Protein AF-A0A151UAK2-F1 (afdb_monomer)

Mean predicted aligned error: 11.41 Å

Nearest PDB structures (foldseek):
  2rdc-assembly1_A  TM=2.373E-01  e=9.140E+00  Geobacter sulfurreducens PCA

Secondary structure (DSSP, 8-state):
-HHHHHHHHHHHHHHHHHHHIIIIISSTTTT--GGGT-TT--HHHHHHHHHHHHSHHHHHHHHHHHHHHHT-TT-----HHHHHHHHHHHHHHHHHHHHHH--S---PPPPPPPPHHHHHHHTTB-TTS-BS-HHHHHHHH--

Radius of gyration: 23.93 Å; Cα contacts (8 Å, |Δi|>4): 75; chains: 1; bounding box: 56×37×69 Å

Organism: Cajanus cajan (NCBI:txid3821)

Foldseek 3Di:
DVVVVVVVVVVVVVVVLVCCCDPDPVHDVDPDDPCVVPVPDDPVNVVVSSVVCVDPVNVVVVVVVVVVVVPCQQDFPADPVSLVVVQVVVQVVVVVVVVVVDPDDDPDDRDDGDDPVRSSLVSQADPVRDGVHVVSVCVVVVD

Structure (mmCIF, N/CA/C/O backbone):
data_AF-A0A151UAK2-F1
#
_entry.id   AF-A0A151UAK2-F1
#
loop_
_atom_site.group_PDB
_atom_site.id
_atom_site.type_symbol
_atom_site.label_atom_id
_atom_site.label_alt_id
_atom_site.label_comp_id
_atom_site.label_asym_id
_atom_site.label_entity_id
_atom_site.label_seq_id
_atom_site.pdbx_PDB_ins_code
_atom_site.Cartn_x
_atom_site.Cartn_y
_atom_site.Cartn_z
_atom_site.occupancy
_atom_site.B_iso_or_equiv
_atom_site.auth_seq_id
_atom_site.auth_comp_id
_atom_site.auth_asym_id
_atom_site.auth_atom_id
_atom_site.pdbx_PDB_model_num
ATOM 1 N N . MET A 1 1 ? -11.642 -24.780 -7.400 1.00 61.38 1 MET A N 1
ATOM 2 C CA . MET A 1 1 ? -12.380 -23.513 -7.625 1.00 61.38 1 MET A CA 1
ATOM 3 C C . MET A 1 1 ? -12.640 -22.741 -6.322 1.00 61.38 1 MET A C 1
ATOM 5 O O . MET A 1 1 ? -12.205 -21.601 -6.233 1.00 61.38 1 MET A O 1
ATOM 9 N N . ARG A 1 2 ? -13.203 -23.370 -5.273 1.00 67.50 2 ARG A N 1
ATOM 10 C CA . ARG A 1 2 ? -13.488 -22.746 -3.955 1.00 67.50 2 ARG A CA 1
ATOM 11 C C . ARG A 1 2 ? -12.308 -21.989 -3.310 1.00 67.50 2 ARG A C 1
ATOM 13 O O . ARG A 1 2 ? -12.485 -20.857 -2.879 1.00 67.50 2 ARG A O 1
ATOM 20 N N . ARG A 1 3 ? -11.086 -22.548 -3.339 1.00 78.94 3 ARG A N 1
ATOM 21 C CA . ARG A 1 3 ? -9.869 -21.882 -2.810 1.00 78.94 3 ARG A CA 1
ATOM 22 C C . ARG A 1 3 ? -9.574 -20.522 -3.459 1.00 78.94 3 ARG A C 1
ATOM 24 O O . ARG A 1 3 ? -9.189 -19.590 -2.764 1.00 78.94 3 ARG A O 1
ATOM 31 N N . LYS A 1 4 ? -9.781 -20.394 -4.775 1.00 87.00 4 LYS A N 1
ATOM 32 C CA . LYS A 1 4 ? -9.549 -19.128 -5.494 1.00 87.00 4 LYS A CA 1
ATOM 33 C C . LYS A 1 4 ? -10.593 -18.076 -5.111 1.00 87.00 4 LYS A C 1
ATOM 35 O O . LYS A 1 4 ? -10.233 -16.930 -4.890 1.00 87.00 4 LYS A O 1
ATOM 40 N N . ILE A 1 5 ? -11.857 -18.481 -4.969 1.00 89.50 5 ILE A N 1
ATOM 41 C CA . ILE A 1 5 ? -12.953 -17.586 -4.567 1.00 89.50 5 ILE A CA 1
ATOM 42 C C . ILE A 1 5 ? -12.707 -17.036 -3.158 1.00 89.50 5 ILE A C 1
ATOM 44 O O . ILE A 1 5 ? -12.761 -15.827 -2.964 1.00 89.50 5 ILE A O 1
ATOM 48 N N . LEU A 1 6 ? -12.347 -17.894 -2.198 1.00 92.38 6 LEU A N 1
ATOM 49 C CA . LEU A 1 6 ? -12.027 -17.456 -0.835 1.00 92.38 6 LEU A CA 1
ATOM 50 C C . LEU A 1 6 ? -10.821 -16.507 -0.791 1.00 92.38 6 LEU A C 1
ATOM 52 O O . LEU A 1 6 ? -10.851 -15.528 -0.050 1.00 92.38 6 LEU A O 1
ATOM 56 N N . SER A 1 7 ? -9.792 -16.747 -1.614 1.00 90.25 7 SER A N 1
ATOM 57 C CA . SER A 1 7 ? -8.651 -15.825 -1.738 1.00 90.25 7 SER A CA 1
ATOM 58 C C . SER A 1 7 ? -9.098 -14.446 -2.214 1.00 90.25 7 SER A C 1
ATOM 60 O O . SER A 1 7 ? -8.748 -13.444 -1.599 1.00 90.25 7 SER A O 1
ATOM 62 N N . ILE A 1 8 ? -9.930 -14.395 -3.259 1.00 93.00 8 ILE A N 1
ATOM 63 C CA . ILE A 1 8 ? -10.446 -13.139 -3.817 1.00 93.00 8 ILE A CA 1
ATOM 64 C C . ILE A 1 8 ? -11.292 -12.394 -2.780 1.00 93.00 8 ILE A C 1
ATOM 66 O O . ILE A 1 8 ? -11.144 -11.185 -2.618 1.00 93.00 8 ILE A O 1
ATOM 70 N N . VAL A 1 9 ? -12.158 -13.102 -2.050 1.00 92.56 9 VAL A N 1
ATOM 71 C CA . VAL A 1 9 ? -12.966 -12.503 -0.977 1.00 92.56 9 VAL A CA 1
ATOM 72 C C . VAL A 1 9 ? -12.065 -11.944 0.124 1.00 92.56 9 VAL A C 1
ATOM 74 O O . VAL A 1 9 ? -12.241 -10.800 0.536 1.00 92.56 9 VAL A O 1
ATOM 77 N N . ALA A 1 10 ? -11.050 -12.698 0.552 1.00 92.31 10 ALA A N 1
ATOM 78 C CA . ALA A 1 10 ? -10.101 -12.243 1.563 1.00 92.31 10 ALA A CA 1
ATOM 79 C C . ALA A 1 10 ? -9.293 -11.018 1.100 1.00 92.31 10 ALA A C 1
ATOM 81 O O . ALA A 1 10 ? -9.071 -10.093 1.879 1.00 92.31 10 ALA A O 1
ATOM 82 N N . GLU A 1 11 ? -8.858 -10.981 -0.159 1.00 93.06 11 GLU A N 1
ATOM 83 C CA . GLU A 1 11 ? -8.177 -9.826 -0.755 1.00 93.06 11 GLU A CA 1
ATOM 84 C C . GLU A 1 11 ? -9.078 -8.593 -0.802 1.00 93.06 11 GLU A C 1
ATOM 86 O O . GLU A 1 11 ? -8.666 -7.525 -0.345 1.00 93.06 11 GLU A O 1
ATOM 91 N N . ARG A 1 12 ? -10.324 -8.742 -1.267 1.00 93.56 12 ARG A N 1
ATOM 92 C CA . ARG A 1 12 ? -11.312 -7.654 -1.284 1.00 93.56 12 ARG A CA 1
ATOM 93 C C . ARG A 1 12 ? -11.590 -7.129 0.120 1.00 93.56 12 ARG A C 1
ATOM 95 O O . ARG A 1 12 ? -11.597 -5.919 0.320 1.00 93.56 12 ARG A O 1
ATOM 102 N N . TRP A 1 13 ? -11.726 -8.018 1.102 1.00 91.50 13 TRP A N 1
ATOM 103 C CA . TRP A 1 13 ? -11.920 -7.631 2.498 1.00 91.50 13 TRP A CA 1
ATOM 104 C C . TRP A 1 13 ? -10.722 -6.866 3.072 1.00 91.50 13 TRP A C 1
ATOM 106 O O . TRP A 1 13 ? -10.889 -5.868 3.775 1.00 91.50 13 TRP A O 1
ATOM 116 N N . ARG A 1 14 ? -9.489 -7.288 2.757 1.00 91.94 14 ARG A N 1
ATOM 117 C CA . ARG A 1 14 ? -8.281 -6.539 3.142 1.00 91.94 14 ARG A CA 1
ATOM 118 C C . ARG A 1 14 ? -8.257 -5.158 2.493 1.00 91.94 14 ARG A C 1
ATOM 120 O O . ARG A 1 14 ? -8.058 -4.180 3.205 1.00 91.94 14 ARG A O 1
ATOM 127 N N . ALA A 1 15 ? -8.500 -5.072 1.185 1.00 91.94 15 ALA A N 1
ATOM 128 C CA . ALA A 1 15 ? -8.518 -3.808 0.450 1.00 91.94 15 ALA A CA 1
ATOM 129 C C . ALA A 1 15 ? -9.585 -2.841 0.988 1.00 91.94 15 ALA A C 1
ATOM 131 O O . ALA A 1 15 ? -9.318 -1.649 1.155 1.00 91.94 15 ALA A O 1
ATOM 132 N N . TYR A 1 16 ? -10.762 -3.367 1.329 1.00 90.62 16 TYR A N 1
ATOM 133 C CA . TYR A 1 16 ? -11.840 -2.607 1.948 1.00 90.62 16 TYR A CA 1
ATOM 134 C C . TYR A 1 16 ? -11.401 -1.991 3.283 1.00 90.62 16 TYR A C 1
ATOM 136 O O . TYR A 1 16 ? -11.399 -0.770 3.435 1.00 90.62 16 TYR A O 1
ATOM 144 N N . LYS A 1 17 ? -10.896 -2.812 4.215 1.00 90.38 17 LYS A N 1
ATOM 145 C CA . LYS A 1 17 ? -10.381 -2.332 5.509 1.00 90.38 17 LYS A CA 1
ATOM 146 C C . LYS A 1 17 ? -9.228 -1.340 5.362 1.00 90.38 17 LYS A C 1
ATOM 148 O O . LYS A 1 17 ? -9.156 -0.378 6.127 1.00 90.38 17 LYS A O 1
ATOM 153 N N . THR A 1 18 ? -8.328 -1.554 4.401 1.00 91.62 18 THR A N 1
ATOM 154 C CA . THR A 1 18 ? -7.248 -0.605 4.093 1.00 91.62 18 THR A CA 1
ATOM 155 C C . THR A 1 18 ? -7.817 0.741 3.663 1.00 91.62 18 THR A C 1
ATOM 157 O O . THR A 1 18 ? -7.377 1.764 4.174 1.00 91.62 18 THR A O 1
ATOM 160 N N . THR A 1 19 ? -8.830 0.744 2.794 1.00 90.81 19 THR A N 1
ATOM 161 C CA . THR A 1 19 ? -9.488 1.970 2.321 1.00 90.81 19 THR A CA 1
ATOM 162 C C . THR A 1 19 ? -10.136 2.738 3.470 1.00 90.81 19 THR A C 1
ATOM 164 O O . THR A 1 19 ? -9.941 3.949 3.574 1.00 90.81 19 THR A O 1
ATOM 167 N N . LEU A 1 20 ? -10.849 2.037 4.360 1.00 90.75 20 LEU A N 1
ATOM 168 C CA . LEU A 1 20 ? -11.446 2.635 5.555 1.00 90.75 20 LEU A CA 1
ATOM 169 C C . LEU A 1 20 ? -10.383 3.284 6.446 1.00 90.75 20 LEU A C 1
ATOM 171 O O . LEU A 1 20 ? -10.476 4.460 6.786 1.00 90.75 20 LEU A O 1
ATOM 175 N N . THR A 1 21 ? -9.316 2.539 6.736 1.00 91.44 21 THR A N 1
ATOM 176 C CA . THR A 1 21 ? -8.201 3.014 7.565 1.00 91.44 21 THR A CA 1
ATOM 177 C C . THR A 1 21 ? -7.531 4.244 6.940 1.00 91.44 21 THR A C 1
ATOM 179 O O . THR A 1 21 ? -7.324 5.256 7.604 1.00 91.44 21 THR A O 1
ATOM 182 N N . SER A 1 22 ? -7.231 4.201 5.638 1.00 90.81 22 SER A N 1
ATOM 183 C CA . SER A 1 22 ? -6.529 5.293 4.960 1.00 90.81 22 SER A CA 1
ATOM 184 C C . SER A 1 22 ? -7.377 6.544 4.762 1.00 90.81 22 SER A C 1
ATOM 186 O O . SER A 1 22 ? -6.815 7.627 4.698 1.00 90.81 22 SER A O 1
ATOM 188 N N . LYS A 1 23 ? -8.702 6.413 4.597 1.00 91.19 23 LYS A N 1
ATOM 189 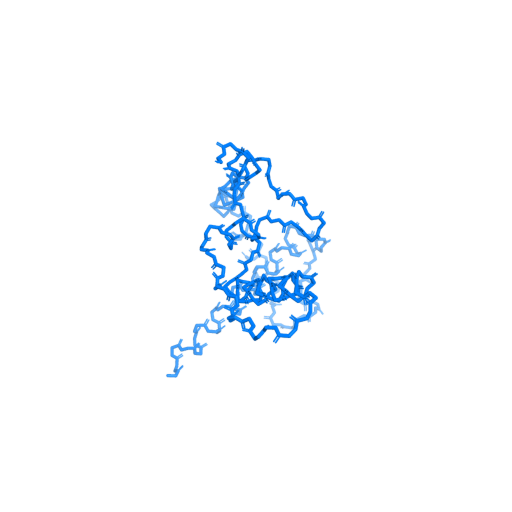C CA . LYS A 1 23 ? -9.586 7.549 4.284 1.00 91.19 23 LYS A CA 1
ATOM 190 C C . LYS A 1 23 ? -10.241 8.157 5.522 1.00 91.19 23 LYS A C 1
ATOM 192 O O . LYS A 1 23 ? -10.269 9.381 5.613 1.00 91.19 23 LYS A O 1
ATOM 197 N N . TYR A 1 24 ? -10.735 7.320 6.435 1.00 90.94 24 TYR A N 1
ATOM 198 C CA . TYR A 1 24 ? -11.593 7.730 7.554 1.00 90.94 24 TYR A CA 1
ATOM 199 C C . TYR A 1 24 ? -10.883 7.705 8.913 1.00 90.94 24 TYR A C 1
ATOM 201 O O . TYR A 1 24 ? -11.304 8.398 9.831 1.00 90.94 24 TYR A O 1
ATOM 209 N N . VAL A 1 25 ? -9.788 6.947 9.063 1.00 90.69 25 VAL A N 1
ATOM 210 C CA . VAL A 1 25 ? -9.008 6.942 10.318 1.00 90.69 25 VAL A CA 1
ATOM 211 C C . VAL A 1 25 ? -7.844 7.930 10.236 1.00 90.69 25 VAL A C 1
ATOM 213 O O . VAL A 1 25 ? -7.724 8.825 11.067 1.00 90.69 25 VAL A O 1
ATOM 216 N N . PHE A 1 26 ? -7.012 7.811 9.198 1.00 89.44 26 PHE A N 1
ATOM 217 C CA . PHE A 1 26 ? -5.812 8.646 9.021 1.00 89.44 26 PHE A CA 1
ATOM 218 C C . PHE A 1 26 ? -5.900 9.623 7.839 1.00 89.44 26 PHE A C 1
ATOM 220 O O . PHE A 1 26 ? -4.921 10.295 7.521 1.00 89.44 26 PHE A O 1
ATOM 227 N N . GLY A 1 27 ? -7.040 9.660 7.148 1.00 89.19 27 GLY A N 1
ATOM 228 C CA . GLY A 1 27 ? -7.202 10.384 5.890 1.00 89.19 27 GLY A CA 1
ATOM 229 C C . GLY A 1 27 ? -7.968 11.692 6.001 1.00 89.19 27 GLY A C 1
ATOM 230 O O . GLY A 1 27 ? -8.106 12.282 7.065 1.00 89.19 27 GLY A O 1
ATOM 231 N N . LYS A 1 28 ? -8.487 12.135 4.851 1.00 89.06 28 LYS A N 1
ATOM 232 C CA . LYS A 1 28 ? -9.217 13.402 4.714 1.00 89.06 28 LYS A CA 1
ATOM 233 C C . LYS A 1 28 ? -10.589 13.397 5.394 1.00 89.06 28 LYS A C 1
ATOM 235 O O . LYS A 1 28 ? -11.013 14.443 5.854 1.00 89.06 28 LYS A O 1
ATOM 240 N N . LYS A 1 29 ? -11.252 12.237 5.463 1.00 87.19 29 LYS A N 1
ATOM 241 C CA . LYS A 1 29 ? -12.573 12.053 6.091 1.00 87.19 29 LYS A CA 1
ATOM 242 C C . LYS A 1 29 ? -12.438 11.638 7.563 1.00 87.19 29 LYS A C 1
ATOM 244 O O . LYS A 1 29 ? -13.157 10.768 8.049 1.00 87.19 29 LYS A O 1
ATOM 249 N N . ARG A 1 30 ? -11.408 12.140 8.252 1.00 86.94 30 ARG A N 1
ATOM 250 C CA . ARG A 1 30 ? -11.069 11.682 9.603 1.00 86.94 30 ARG A CA 1
ATOM 251 C C . ARG A 1 30 ? -12.198 12.005 10.579 1.00 86.94 30 ARG A C 1
ATOM 253 O O . ARG A 1 30 ? -12.577 13.161 10.704 1.00 86.94 30 ARG A O 1
ATOM 260 N N . GLY A 1 31 ? -12.667 10.989 11.300 1.00 82.25 31 GLY A N 1
ATOM 261 C CA . GLY A 1 31 ? -13.753 11.128 12.278 1.00 82.25 31 GLY A CA 1
ATOM 262 C C . GLY A 1 31 ? -15.159 11.046 11.677 1.00 82.25 31 GLY A C 1
ATOM 263 O O . GLY A 1 31 ? -16.129 11.049 12.425 1.00 82.25 31 GLY A O 1
ATOM 264 N N . GLU A 1 32 ? -15.286 10.921 10.354 1.00 87.00 32 GLU A N 1
ATOM 265 C CA . GLU A 1 32 ? -16.571 10.647 9.710 1.00 87.00 32 GLU A CA 1
ATOM 266 C C . GLU A 1 32 ? -16.916 9.155 9.787 1.00 87.00 32 GLU A C 1
ATOM 268 O O . GLU A 1 32 ? -16.051 8.284 9.641 1.00 87.00 32 GLU A O 1
ATOM 273 N N . PHE A 1 33 ? -18.205 8.858 9.951 1.00 83.88 33 PHE A N 1
ATOM 274 C CA . PHE A 1 33 ? -18.722 7.499 9.880 1.00 83.88 33 PHE A CA 1
ATOM 275 C C . PHE A 1 33 ? -18.956 7.083 8.414 1.00 83.88 33 PHE A C 1
ATOM 277 O O . PHE A 1 33 ? -19.733 7.730 7.704 1.00 83.88 33 PHE A O 1
ATOM 284 N N . PRO A 1 34 ? -18.327 5.997 7.926 1.00 82.50 34 PRO A N 1
ATOM 285 C CA . PRO A 1 34 ? -18.467 5.554 6.537 1.00 82.50 34 PRO A CA 1
ATOM 286 C C . PRO A 1 34 ? -19.845 4.949 6.215 1.00 82.50 34 PRO A C 1
ATOM 288 O O . PRO A 1 34 ? -20.157 4.757 5.035 1.00 82.50 34 PRO A O 1
ATOM 291 N N . GLY A 1 35 ? -20.657 4.630 7.232 1.00 71.69 35 GLY A N 1
ATOM 292 C CA . GLY A 1 35 ? -21.948 3.960 7.061 1.00 71.69 35 GLY A CA 1
ATOM 293 C C . GLY A 1 35 ? -23.027 4.818 6.394 1.00 71.69 35 GLY A C 1
ATOM 294 O O . GLY A 1 35 ? -23.940 4.268 5.787 1.00 71.69 35 GLY A O 1
ATOM 295 N N . ASN A 1 36 ? -22.868 6.147 6.362 1.00 65.06 36 ASN A N 1
ATOM 296 C CA . ASN A 1 36 ? -23.762 7.037 5.605 1.00 65.06 36 ASN A CA 1
ATOM 297 C C . ASN A 1 36 ? -23.735 6.747 4.088 1.00 65.06 36 ASN A C 1
ATOM 299 O O . ASN A 1 36 ? -24.707 7.009 3.387 1.00 65.06 36 ASN A O 1
ATOM 303 N N . GLU A 1 37 ? -22.629 6.190 3.580 1.00 64.25 37 GLU A N 1
ATOM 304 C CA . GLU A 1 37 ? -22.466 5.769 2.180 1.00 64.25 37 GLU A CA 1
ATOM 305 C C . GLU A 1 37 ? -22.637 4.243 2.005 1.00 64.25 37 GLU A C 1
ATOM 307 O O . GLU A 1 37 ? -22.739 3.762 0.878 1.00 64.25 37 GLU A O 1
ATOM 312 N N . ASN A 1 38 ? -22.644 3.460 3.094 1.00 61.41 38 ASN A N 1
ATOM 313 C CA . ASN A 1 38 ? -22.668 1.994 3.066 1.00 61.41 38 ASN A CA 1
ATOM 314 C C . ASN A 1 38 ? -23.510 1.431 4.225 1.00 61.41 38 ASN A C 1
ATOM 316 O O . ASN A 1 38 ? -23.022 1.347 5.348 1.00 61.41 38 ASN A O 1
ATOM 320 N N . LEU A 1 39 ? -24.717 0.926 3.941 1.00 62.28 39 LEU A N 1
ATOM 321 C CA . LEU A 1 39 ? -25.623 0.322 4.940 1.00 62.28 39 LEU A CA 1
ATOM 322 C C . LEU A 1 39 ? -25.075 -0.927 5.673 1.00 62.28 39 LEU A C 1
ATOM 324 O O . LEU A 1 39 ? -25.757 -1.486 6.519 1.00 62.28 39 LEU A O 1
ATOM 328 N N . THR A 1 40 ? -23.889 -1.427 5.321 1.00 70.25 40 THR A N 1
ATOM 329 C CA . THR A 1 40 ? -23.352 -2.705 5.826 1.00 70.25 40 THR A CA 1
ATOM 330 C C . THR A 1 40 ? -22.597 -2.589 7.158 1.00 70.25 40 THR A C 1
ATOM 332 O O . THR A 1 40 ? -22.256 -3.617 7.735 1.00 70.25 40 THR A O 1
ATOM 335 N N . ILE A 1 41 ? -22.273 -1.382 7.631 1.00 80.62 41 ILE A N 1
ATOM 336 C CA . ILE A 1 41 ? -21.513 -1.191 8.876 1.00 80.62 41 ILE A CA 1
ATOM 337 C C . ILE A 1 41 ? -22.398 -0.513 9.912 1.00 80.62 41 ILE A C 1
ATOM 339 O O . ILE A 1 41 ? -22.862 0.598 9.676 1.00 80.62 41 ILE A O 1
ATOM 343 N N . ASP A 1 42 ? -22.536 -1.149 11.072 1.00 87.00 42 ASP A N 1
ATOM 344 C CA . ASP A 1 42 ? -23.154 -0.556 12.256 1.00 87.00 42 ASP A CA 1
ATOM 345 C C . ASP A 1 42 ? -22.153 0.338 13.002 1.00 87.00 42 ASP A C 1
ATOM 347 O O . ASP A 1 42 ? -20.943 0.084 12.986 1.00 87.00 42 ASP A O 1
ATOM 351 N N . GLN A 1 43 ? -22.650 1.367 13.694 1.00 86.00 43 GLN A N 1
ATOM 352 C CA . GLN A 1 43 ? -21.813 2.318 14.437 1.00 86.00 43 GLN A CA 1
ATOM 353 C C . GLN A 1 43 ? -20.902 1.613 15.455 1.00 86.00 43 GLN A C 1
ATOM 355 O O . GLN A 1 43 ? -19.703 1.866 15.484 1.00 86.00 43 GLN A O 1
ATOM 360 N N . GLU A 1 44 ? -21.436 0.648 16.206 1.00 89.38 44 GLU A N 1
ATOM 361 C CA . GLU A 1 44 ? -20.671 -0.129 17.191 1.00 89.38 44 GLU A CA 1
ATOM 362 C C . GLU A 1 44 ? -19.510 -0.904 16.544 1.00 89.38 44 GLU A C 1
ATOM 364 O O . GLU A 1 44 ? -18.381 -0.905 17.038 1.00 89.38 44 GLU A O 1
ATOM 369 N N . THR A 1 45 ? -19.754 -1.508 15.375 1.00 90.44 45 THR A N 1
ATOM 370 C CA . THR A 1 45 ? -18.715 -2.225 14.619 1.00 90.44 45 THR A CA 1
ATOM 371 C C . THR A 1 45 ? -17.621 -1.271 14.137 1.00 90.44 45 THR A C 1
ATOM 373 O O . THR A 1 45 ? -16.446 -1.643 14.063 1.00 90.44 45 THR A O 1
ATOM 376 N N . TRP A 1 46 ? -17.988 -0.036 13.797 1.00 91.06 46 TRP A N 1
ATOM 377 C CA . TRP A 1 46 ? -17.035 0.988 13.391 1.00 91.06 46 TRP A CA 1
ATOM 378 C C . TRP A 1 46 ? -16.200 1.518 14.550 1.00 91.06 46 TRP A C 1
ATOM 380 O O . TRP A 1 46 ? -14.986 1.654 14.395 1.00 91.06 46 TRP A O 1
ATOM 390 N N . ASP A 1 47 ? -16.810 1.751 15.707 1.00 91.19 47 ASP A N 1
ATOM 391 C CA . ASP A 1 47 ? -16.101 2.231 16.890 1.00 91.19 47 ASP A CA 1
ATOM 392 C C . ASP A 1 47 ? -15.078 1.185 17.360 1.00 91.19 47 ASP A C 1
ATOM 394 O O . ASP A 1 47 ? -13.893 1.500 17.508 1.00 91.19 47 ASP A O 1
ATOM 398 N N . ALA A 1 48 ? -15.479 -0.091 17.420 1.00 92.75 48 ALA A N 1
ATOM 399 C CA . ALA A 1 48 ? -14.567 -1.206 17.686 1.00 92.75 48 ALA A CA 1
ATOM 400 C C . ALA A 1 48 ? -13.446 -1.307 16.631 1.00 92.75 48 ALA A C 1
ATOM 402 O O . ALA A 1 48 ? -12.288 -1.623 16.936 1.00 92.75 48 ALA A O 1
ATOM 403 N N . PHE A 1 49 ? -13.754 -1.015 15.363 1.00 92.44 49 PHE A N 1
ATOM 404 C CA . PHE A 1 49 ? -12.743 -0.970 14.312 1.00 92.44 49 PHE A CA 1
ATOM 405 C C . PHE A 1 49 ? -11.743 0.169 14.531 1.00 92.44 49 PHE A C 1
ATOM 407 O O . PHE A 1 49 ? -10.540 -0.082 14.415 1.00 92.44 49 PHE A O 1
ATOM 414 N N . ILE A 1 50 ? -12.193 1.386 14.853 1.00 92.38 50 ILE A N 1
ATOM 415 C CA . ILE A 1 50 ? -11.308 2.516 15.166 1.00 92.38 50 ILE A CA 1
ATOM 416 C C . ILE A 1 50 ? -10.404 2.151 16.338 1.00 92.38 50 ILE A C 1
ATOM 418 O O . ILE A 1 50 ? -9.186 2.281 16.216 1.00 92.38 50 ILE A O 1
ATOM 422 N N . GLU A 1 51 ? -10.965 1.631 17.427 1.00 93.62 51 GLU A N 1
ATOM 423 C CA . GLU A 1 51 ? -10.203 1.236 18.611 1.00 93.62 51 GLU A CA 1
ATOM 424 C C . GLU A 1 51 ? -9.117 0.208 18.260 1.00 93.62 51 GLU A C 1
ATOM 426 O O . GLU A 1 51 ? -7.944 0.384 18.599 1.00 93.62 51 GLU A O 1
ATOM 431 N N . SER A 1 52 ? -9.449 -0.791 17.432 1.00 93.56 52 SER A N 1
ATOM 432 C CA . SER A 1 52 ? -8.465 -1.766 16.94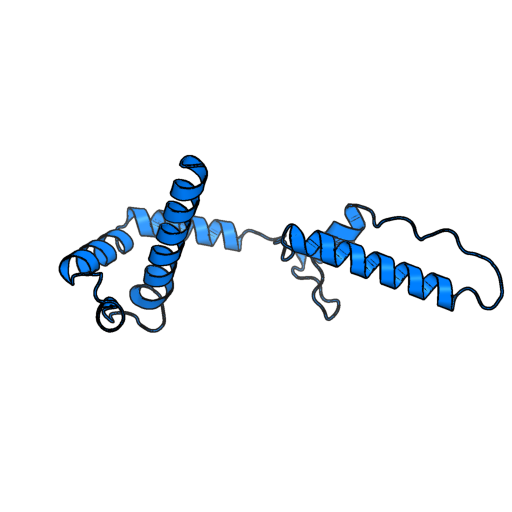3 1.00 93.56 52 SER A CA 1
ATOM 433 C C . SER A 1 52 ? -7.306 -1.124 16.160 1.00 93.56 52 SER A C 1
ATOM 435 O O . SER A 1 52 ? -6.170 -1.601 16.232 1.00 93.56 52 SER A O 1
ATOM 437 N N . ARG A 1 53 ? -7.561 -0.033 15.420 1.00 91.88 53 ARG A N 1
ATOM 438 C CA . ARG A 1 53 ? -6.545 0.715 14.653 1.00 91.88 53 ARG A CA 1
ATOM 439 C C . ARG A 1 53 ? -5.765 1.710 15.497 1.00 91.88 53 ARG A C 1
ATOM 441 O O . ARG A 1 53 ? -4.643 2.032 15.125 1.00 91.88 53 ARG A O 1
ATOM 448 N N . MET A 1 54 ? -6.334 2.165 16.605 1.00 92.25 54 MET A N 1
ATOM 449 C CA . MET A 1 54 ? -5.662 3.035 17.568 1.00 92.25 54 MET A CA 1
ATOM 450 C C . MET A 1 54 ? -4.878 2.245 18.622 1.00 92.25 54 MET A C 1
ATOM 452 O O . MET A 1 54 ? -4.067 2.833 19.334 1.00 92.25 54 MET A O 1
ATOM 456 N N . SER A 1 55 ? -5.064 0.922 18.687 1.00 95.19 55 SER A N 1
ATOM 457 C CA . SER A 1 55 ? -4.294 0.045 19.569 1.00 95.19 55 SER A CA 1
ATOM 458 C C . SER A 1 55 ? -2.782 0.224 19.389 1.00 95.19 55 SER A C 1
ATOM 460 O O . SER A 1 55 ? -2.258 0.341 18.273 1.00 95.19 55 SER A O 1
ATOM 462 N N . GLU A 1 56 ? -2.056 0.208 20.507 1.00 94.44 56 GLU A N 1
ATOM 463 C CA . GLU A 1 56 ? -0.610 0.440 20.515 1.00 94.44 56 GLU A CA 1
ATOM 464 C C . GLU A 1 56 ? 0.135 -0.595 19.655 1.00 94.44 56 GLU A C 1
ATOM 466 O O . GLU A 1 56 ? 1.070 -0.262 18.921 1.00 94.44 56 GLU A O 1
ATOM 471 N N . GLU A 1 57 ? -0.316 -1.852 19.675 1.00 94.88 57 GLU A N 1
ATOM 472 C CA . GLU A 1 57 ? 0.241 -2.912 18.837 1.00 94.88 57 GLU A CA 1
ATOM 473 C C . GLU A 1 57 ? 0.111 -2.615 17.342 1.00 94.88 57 GLU A C 1
ATOM 475 O O . GLU A 1 57 ? 1.047 -2.857 16.569 1.00 94.88 57 GLU A O 1
ATOM 480 N N . PHE A 1 58 ? -1.051 -2.113 16.915 1.00 92.12 58 PHE A N 1
ATOM 481 C CA . PHE A 1 58 ? -1.283 -1.785 15.517 1.00 92.12 58 PHE A CA 1
ATOM 482 C C . PHE A 1 58 ? -0.414 -0.605 15.087 1.00 92.12 58 PHE A C 1
ATOM 484 O O . PHE A 1 58 ? 0.258 -0.689 14.056 1.00 92.12 58 PHE A O 1
ATOM 491 N N . MET A 1 59 ? -0.355 0.446 15.905 1.00 93.50 59 MET A N 1
ATOM 492 C CA . MET A 1 59 ? 0.462 1.631 15.640 1.00 93.50 59 MET A CA 1
ATOM 493 C C . MET A 1 59 ? 1.954 1.285 15.555 1.00 93.50 59 MET A C 1
ATOM 495 O O . MET A 1 59 ? 2.639 1.730 14.632 1.00 93.50 59 MET A O 1
ATOM 499 N N . LYS A 1 60 ? 2.459 0.411 16.438 1.00 95.50 60 LYS A N 1
ATOM 500 C CA . LYS A 1 60 ? 3.837 -0.110 16.364 1.00 95.50 60 LYS A CA 1
ATOM 501 C C . LYS A 1 60 ? 4.098 -0.850 15.049 1.00 95.50 60 LYS A C 1
ATOM 503 O O . LYS A 1 60 ? 5.105 -0.592 14.385 1.00 95.50 60 LYS A O 1
ATOM 508 N N . LYS A 1 61 ? 3.191 -1.745 14.636 1.00 94.06 61 LYS A N 1
ATOM 509 C CA . LYS A 1 61 ? 3.301 -2.483 13.360 1.00 94.06 61 LYS A CA 1
ATOM 510 C C . LYS A 1 61 ? 3.277 -1.535 12.160 1.00 94.06 61 LYS A C 1
ATOM 512 O O . LYS A 1 61 ? 4.091 -1.687 11.249 1.00 94.06 61 LYS A O 1
ATOM 517 N N . GLN A 1 62 ? 2.378 -0.554 12.170 1.00 92.12 62 GLN A N 1
ATOM 518 C CA . GLN A 1 62 ? 2.254 0.448 11.116 1.00 92.12 62 GLN A CA 1
ATOM 519 C C . GLN A 1 62 ? 3.530 1.288 10.997 1.00 92.12 62 GLN A C 1
ATOM 521 O O . GLN A 1 62 ? 4.079 1.397 9.901 1.00 92.12 62 GLN A O 1
ATOM 526 N N . LYS A 1 63 ? 4.037 1.819 12.116 1.00 93.69 63 LYS A N 1
ATOM 527 C CA . LYS A 1 63 ? 5.255 2.636 12.144 1.00 93.69 63 LYS A CA 1
ATOM 528 C C . LYS A 1 63 ? 6.463 1.857 11.622 1.0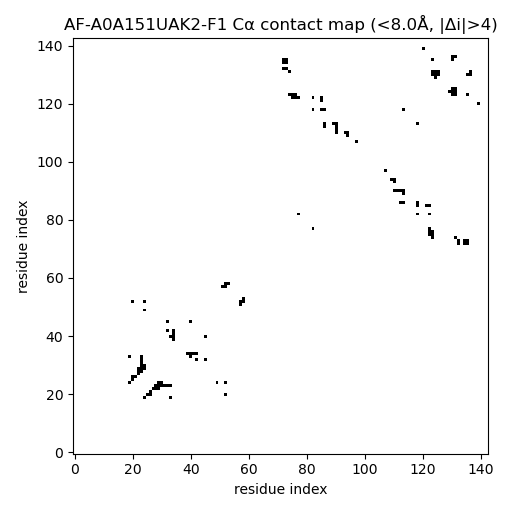0 93.69 63 LYS A C 1
ATOM 530 O O . LYS A 1 63 ? 7.158 2.333 10.731 1.00 93.69 63 LYS A O 1
ATOM 535 N N . LYS A 1 64 ? 6.653 0.613 12.072 1.00 95.06 64 LYS A N 1
ATOM 536 C CA . LYS A 1 64 ? 7.733 -0.261 11.583 1.00 95.06 64 LYS A CA 1
ATOM 537 C C . LYS A 1 64 ? 7.652 -0.509 10.073 1.00 95.06 64 LYS A C 1
ATOM 539 O O . LYS A 1 64 ? 8.677 -0.507 9.388 1.00 95.06 64 LYS A O 1
ATOM 544 N N . ALA A 1 65 ? 6.450 -0.730 9.540 1.00 89.88 65 ALA A N 1
ATOM 545 C CA . ALA A 1 65 ? 6.252 -0.898 8.102 1.00 89.88 65 ALA A CA 1
ATOM 546 C C . ALA A 1 65 ? 6.594 0.385 7.326 1.00 89.88 65 ALA A C 1
ATOM 548 O O . ALA A 1 65 ? 7.290 0.309 6.314 1.00 89.88 65 ALA A O 1
ATOM 549 N N . GLN A 1 66 ? 6.175 1.554 7.825 1.00 89.69 66 GLN A N 1
ATOM 550 C CA . GLN A 1 66 ? 6.510 2.852 7.230 1.00 89.69 66 GLN A CA 1
ATOM 551 C C . GLN A 1 66 ? 8.019 3.119 7.255 1.00 89.69 66 GLN A C 1
ATOM 553 O O . GLN A 1 66 ? 8.581 3.504 6.236 1.00 89.69 66 GLN A O 1
ATOM 558 N N . GLU A 1 67 ? 8.695 2.847 8.372 1.00 93.31 67 GLU A N 1
ATOM 559 C CA . GLU A 1 67 ? 10.152 2.985 8.491 1.00 93.31 67 GLU A CA 1
ATOM 560 C C . GLU A 1 67 ? 10.896 2.057 7.524 1.00 93.31 67 GLU A C 1
ATOM 562 O O . GLU A 1 67 ? 11.849 2.470 6.868 1.00 93.31 67 GLU A O 1
ATOM 567 N N . THR A 1 68 ? 10.443 0.807 7.393 1.00 89.25 68 THR A N 1
ATOM 568 C CA . THR A 1 68 ? 11.025 -0.156 6.445 1.00 89.25 68 THR A CA 1
ATOM 569 C C . THR A 1 68 ? 10.837 0.319 5.004 1.00 89.25 68 THR A C 1
ATOM 571 O O . THR A 1 68 ? 11.745 0.199 4.185 1.00 89.25 68 THR A O 1
ATOM 574 N N . GLN A 1 69 ? 9.670 0.886 4.693 1.00 85.06 69 GLN A N 1
ATOM 575 C CA . GLN A 1 69 ? 9.383 1.436 3.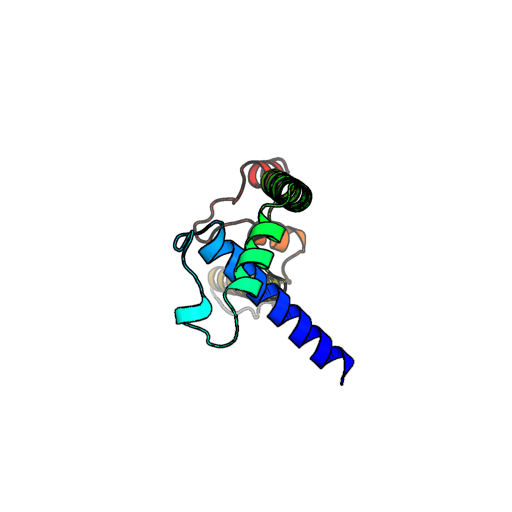373 1.00 85.06 69 GLN A CA 1
ATOM 576 C C . GLN A 1 69 ? 10.209 2.695 3.079 1.00 85.06 69 GLN A C 1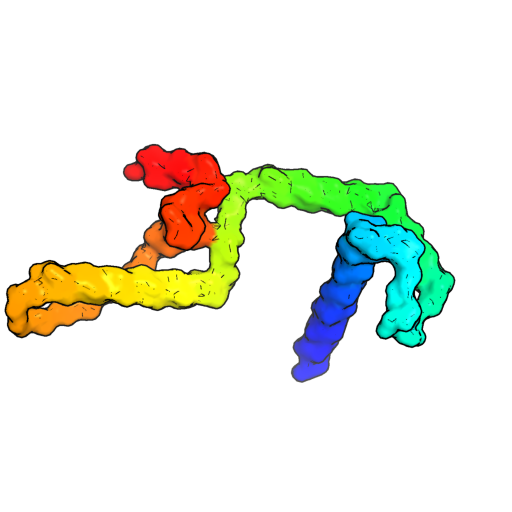
ATOM 578 O O . GLN A 1 69 ? 10.705 2.831 1.965 1.00 85.06 69 GLN A O 1
ATOM 583 N N . ALA A 1 70 ? 10.392 3.584 4.058 1.00 85.56 70 ALA A N 1
ATOM 584 C CA . ALA A 1 70 ? 11.197 4.797 3.914 1.00 85.56 70 ALA A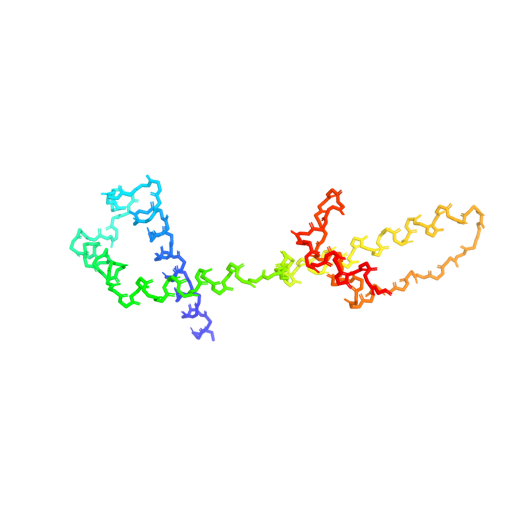 CA 1
ATOM 585 C C . ALA A 1 70 ? 12.684 4.486 3.680 1.00 85.56 70 ALA A C 1
ATOM 587 O O . ALA A 1 70 ? 13.335 5.163 2.894 1.00 85.56 70 ALA A O 1
ATOM 588 N N . LYS A 1 71 ? 13.202 3.418 4.303 1.00 86.38 71 LYS A N 1
ATOM 589 C CA . LYS A 1 71 ? 14.574 2.917 4.100 1.00 86.38 71 LYS A CA 1
ATOM 590 C C . LYS A 1 71 ? 14.778 2.192 2.763 1.00 86.38 71 LYS A C 1
ATOM 592 O O . LYS A 1 71 ? 15.880 1.738 2.475 1.00 86.38 71 LYS A O 1
ATOM 597 N N . ASN A 1 72 ? 13.737 2.028 1.945 1.00 81.62 72 ASN A N 1
ATOM 598 C CA . ASN A 1 72 ? 13.861 1.359 0.654 1.00 81.62 72 ASN A CA 1
ATOM 599 C C . ASN A 1 72 ? 14.450 2.301 -0.409 1.00 81.62 72 ASN A C 1
ATOM 601 O O . ASN A 1 72 ? 13.736 2.880 -1.229 1.00 81.62 72 ASN A O 1
ATOM 605 N N . GLU A 1 73 ? 15.776 2.400 -0.412 1.00 73.94 73 GLU A N 1
ATOM 606 C CA . GLU A 1 73 ? 16.567 3.252 -1.308 1.00 73.94 73 GLU A CA 1
ATOM 607 C C . GLU A 1 73 ? 16.463 2.869 -2.794 1.00 73.94 73 GLU A C 1
ATOM 609 O O . GLU A 1 73 ? 16.734 3.689 -3.669 1.00 73.94 73 GLU A O 1
ATOM 614 N N . THR A 1 74 ? 16.062 1.634 -3.121 1.00 69.50 74 THR A N 1
ATOM 615 C CA . THR A 1 74 ? 16.033 1.126 -4.508 1.00 69.50 74 THR A CA 1
ATOM 616 C C . THR A 1 74 ? 14.648 0.649 -4.942 1.00 69.50 74 THR A C 1
ATOM 618 O O . THR A 1 74 ? 14.517 -0.357 -5.656 1.00 69.50 74 THR A O 1
ATOM 621 N N . SER A 1 75 ? 13.611 1.396 -4.550 1.00 69.31 75 SER A N 1
ATOM 622 C CA . SER A 1 75 ? 12.221 1.096 -4.904 1.00 69.31 75 SER A CA 1
ATOM 623 C C . SER A 1 75 ? 12.029 0.882 -6.418 1.00 69.31 75 SER A C 1
ATOM 625 O O . SER A 1 75 ? 12.555 1.610 -7.262 1.00 69.31 75 SER A O 1
ATOM 627 N N . VAL A 1 76 ? 11.299 -0.180 -6.774 1.00 70.00 76 VAL A N 1
ATOM 628 C CA . VAL A 1 76 ? 10.966 -0.520 -8.165 1.00 70.00 76 VAL A CA 1
ATOM 629 C C . VAL A 1 76 ? 9.553 -0.033 -8.452 1.00 70.00 76 VAL A C 1
ATOM 631 O O . VAL A 1 76 ? 8.612 -0.440 -7.778 1.00 70.00 76 VAL A O 1
ATOM 634 N N . ILE A 1 77 ? 9.392 0.800 -9.481 1.00 65.69 77 ILE A N 1
ATOM 635 C CA . ILE A 1 77 ? 8.074 1.314 -9.897 1.00 65.69 77 ILE A CA 1
ATOM 636 C C . ILE A 1 77 ? 7.349 0.314 -10.806 1.00 65.69 77 ILE A C 1
ATOM 638 O O . ILE A 1 77 ? 6.120 0.286 -10.889 1.00 65.69 77 ILE A O 1
ATOM 642 N N . THR A 1 78 ? 8.100 -0.528 -11.512 1.00 72.19 78 THR A N 1
ATOM 643 C CA . THR A 1 78 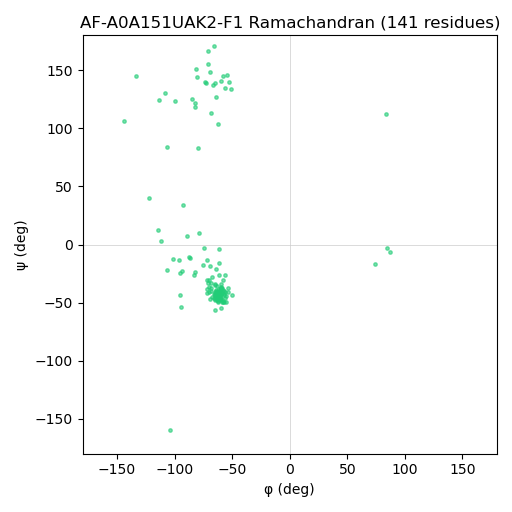? 7.530 -1.443 -12.497 1.00 72.19 78 THR A CA 1
ATOM 644 C C . THR A 1 78 ? 6.980 -2.706 -11.842 1.00 72.19 78 THR A C 1
ATOM 646 O O . THR A 1 78 ? 7.690 -3.514 -11.247 1.00 72.19 78 THR A O 1
ATOM 649 N N . SER A 1 79 ? 5.674 -2.907 -12.001 1.00 76.12 79 SER A N 1
ATOM 650 C CA . SER A 1 79 ? 5.041 -4.189 -11.702 1.00 76.12 79 SER A CA 1
ATOM 651 C C . SER A 1 79 ? 5.544 -5.280 -12.657 1.00 76.12 79 SER A C 1
ATOM 653 O O . SER A 1 79 ? 6.174 -5.005 -13.682 1.00 76.12 79 SER A O 1
ATOM 655 N N . ARG A 1 80 ? 5.196 -6.543 -12.385 1.00 76.38 80 ARG A N 1
ATOM 656 C CA . ARG A 1 80 ? 5.516 -7.674 -13.277 1.00 76.38 80 ARG A CA 1
ATOM 657 C C . ARG A 1 80 ? 5.041 -7.447 -14.722 1.00 76.38 80 ARG A C 1
ATOM 659 O O . ARG A 1 80 ? 5.775 -7.751 -15.658 1.00 76.38 80 ARG A O 1
ATOM 666 N N . GLY A 1 81 ? 3.842 -6.887 -14.907 1.00 81.00 81 GLY A N 1
ATOM 667 C CA . GLY A 1 81 ? 3.337 -6.483 -16.227 1.00 81.00 81 GLY A CA 1
ATOM 668 C C . GLY A 1 81 ? 4.065 -5.255 -16.785 1.00 81.00 81 GLY A C 1
ATOM 669 O O . GLY A 1 81 ? 4.331 -5.180 -17.983 1.00 81.00 81 GLY A O 1
ATOM 670 N N . GLY A 1 82 ? 4.483 -4.337 -15.908 1.00 82.94 82 GLY A N 1
ATOM 671 C CA . GLY A 1 82 ? 5.328 -3.194 -16.255 1.00 82.94 82 GLY A CA 1
ATOM 672 C C . GLY A 1 82 ? 6.638 -3.603 -16.931 1.00 82.94 82 GLY A C 1
ATOM 673 O O . GLY A 1 82 ? 7.006 -3.002 -17.935 1.00 82.94 82 GLY A O 1
ATOM 674 N N . TYR A 1 83 ? 7.290 -4.676 -16.472 1.00 85.44 83 TYR A N 1
ATOM 675 C CA . TYR A 1 83 ? 8.487 -5.218 -17.130 1.00 85.44 83 TYR A CA 1
ATOM 676 C C . TYR A 1 83 ? 8.221 -5.738 -18.548 1.00 85.44 83 TYR A C 1
ATOM 678 O O . TYR A 1 83 ? 9.065 -5.569 -19.428 1.00 85.44 83 TYR A O 1
ATOM 686 N N . GLN A 1 84 ? 7.052 -6.335 -18.802 1.00 85.81 84 GLN A N 1
ATOM 687 C CA . GLN A 1 84 ? 6.688 -6.782 -20.152 1.00 85.81 84 GLN A CA 1
ATOM 688 C C . GLN A 1 84 ? 6.514 -5.591 -21.100 1.00 85.81 84 GLN A C 1
ATOM 690 O O . GLN A 1 84 ? 7.003 -5.621 -22.229 1.00 85.81 84 GLN A O 1
ATOM 695 N N . LEU A 1 85 ? 5.855 -4.526 -20.633 1.00 86.00 85 LEU A N 1
ATOM 696 C CA . LEU A 1 85 ? 5.708 -3.284 -21.396 1.00 86.00 85 LEU A CA 1
ATOM 697 C C . LEU A 1 85 ? 7.056 -2.596 -21.621 1.00 86.00 85 LEU A C 1
ATOM 699 O O . LEU A 1 85 ? 7.325 -2.119 -22.721 1.00 86.00 85 LEU A O 1
ATOM 703 N N . LEU A 1 86 ? 7.915 -2.578 -20.601 1.00 86.25 86 LEU A N 1
ATOM 704 C CA . LEU A 1 86 ? 9.246 -1.992 -20.680 1.00 86.25 86 LEU A CA 1
ATOM 705 C C . LEU A 1 86 ? 10.120 -2.715 -21.708 1.00 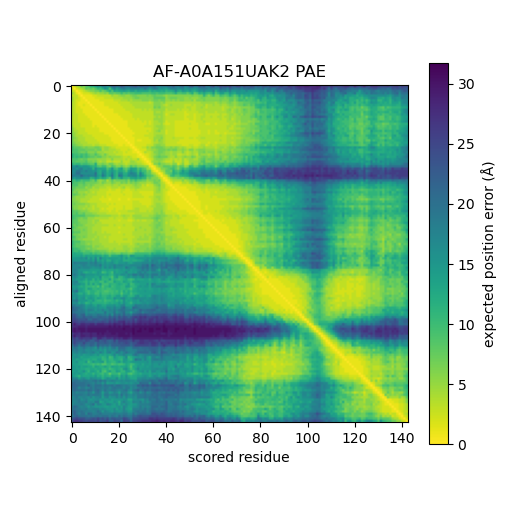86.25 86 LEU A C 1
ATOM 707 O O . LEU A 1 86 ? 10.725 -2.068 -22.557 1.00 86.25 86 LEU A O 1
ATOM 711 N N . LYS A 1 87 ? 10.111 -4.054 -21.698 1.00 87.56 87 LYS A N 1
ATOM 712 C CA . LYS A 1 87 ? 10.812 -4.874 -22.692 1.00 87.56 87 LYS A CA 1
ATOM 713 C C . LYS A 1 87 ? 10.375 -4.524 -24.117 1.00 87.56 87 LYS A C 1
ATOM 715 O O . LYS A 1 87 ? 11.224 -4.327 -24.977 1.00 87.56 87 LYS A O 1
ATOM 720 N N . LYS A 1 88 ? 9.063 -4.394 -24.354 1.00 88.19 88 LYS A N 1
ATOM 721 C CA . LYS A 1 88 ? 8.518 -3.995 -25.664 1.00 88.19 88 LYS A CA 1
ATOM 722 C C . LYS A 1 88 ? 8.981 -2.602 -26.093 1.00 88.19 88 LYS A C 1
ATOM 724 O O . LYS A 1 88 ? 9.285 -2.419 -27.263 1.00 88.19 88 LYS A O 1
ATOM 729 N N . LYS A 1 89 ? 9.045 -1.634 -25.172 1.00 86.94 89 LYS A N 1
ATOM 730 C CA . LYS A 1 89 ? 9.535 -0.280 -25.479 1.00 86.94 89 LYS A CA 1
ATOM 731 C C . LYS A 1 89 ? 11.007 -0.275 -25.878 1.00 86.94 89 LYS A C 1
ATOM 733 O O . LYS A 1 89 ? 11.335 0.323 -26.890 1.00 86.94 89 LYS A O 1
ATOM 738 N N . ILE A 1 90 ? 11.856 -0.972 -25.120 1.00 86.88 90 ILE A N 1
ATOM 739 C CA . ILE A 1 90 ? 13.295 -1.033 -25.409 1.00 86.88 90 ILE A CA 1
ATOM 740 C C . ILE A 1 90 ? 13.547 -1.705 -26.763 1.00 86.88 90 ILE A C 1
ATOM 742 O O . ILE A 1 90 ? 14.372 -1.221 -27.526 1.00 86.88 90 ILE A O 1
ATOM 746 N N . MET A 1 91 ? 12.828 -2.788 -27.084 1.00 87.88 91 MET A N 1
ATOM 747 C CA . MET A 1 91 ? 12.954 -3.438 -28.397 1.00 87.88 91 MET A CA 1
ATOM 748 C C . MET A 1 91 ? 12.572 -2.482 -29.531 1.00 87.88 91 MET A C 1
ATOM 750 O O . MET A 1 91 ? 13.388 -2.283 -30.416 1.00 87.88 91 MET A O 1
ATOM 754 N N . LYS A 1 92 ? 11.428 -1.786 -29.424 1.00 86.50 92 LYS A N 1
ATOM 755 C CA . LYS A 1 92 ? 11.017 -0.779 -30.420 1.00 86.50 92 LYS A CA 1
ATOM 756 C C . LYS A 1 92 ? 12.046 0.333 -30.614 1.00 86.50 92 LYS A C 1
ATOM 758 O O . LYS A 1 92 ? 12.257 0.782 -31.730 1.00 86.50 92 LYS A O 1
ATOM 763 N N . GLU A 1 93 ? 12.672 0.802 -29.538 1.00 85.12 93 GLU A N 1
ATOM 764 C CA . GLU A 1 93 ? 13.712 1.829 -29.639 1.00 85.12 93 GLU A CA 1
ATOM 765 C C . GLU A 1 93 ? 14.976 1.293 -30.330 1.00 85.12 93 GLU A C 1
ATOM 767 O O . GLU A 1 93 ? 15.590 2.008 -31.118 1.00 85.12 93 GLU A O 1
ATOM 772 N N . LYS A 1 94 ? 15.351 0.030 -30.072 1.00 84.50 94 LYS A N 1
ATOM 773 C CA . LYS A 1 94 ? 16.447 -0.644 -30.786 1.00 84.50 94 LYS A CA 1
ATOM 774 C C . LYS A 1 94 ? 16.110 -0.838 -32.272 1.00 84.50 94 LYS A C 1
ATOM 776 O O . LYS A 1 94 ? 16.964 -0.525 -33.095 1.00 84.50 94 LYS A O 1
ATOM 781 N N . ASP A 1 95 ? 14.881 -1.250 -32.598 1.00 83.12 95 ASP A N 1
ATOM 782 C CA . ASP A 1 95 ? 14.383 -1.381 -33.979 1.00 83.12 95 ASP A CA 1
ATOM 783 C C . ASP A 1 95 ? 14.495 -0.041 -34.733 1.00 83.12 95 ASP A C 1
ATOM 785 O O . ASP A 1 95 ? 15.052 0.027 -35.825 1.00 83.12 95 ASP A O 1
ATOM 789 N N . MET A 1 96 ? 14.015 1.054 -34.127 1.00 82.12 96 MET A N 1
ATOM 790 C CA . MET A 1 96 ? 14.072 2.386 -34.742 1.00 82.12 96 MET A CA 1
ATOM 791 C C . MET A 1 96 ? 15.510 2.865 -34.961 1.00 82.12 96 MET A C 1
ATOM 793 O O . MET A 1 96 ? 15.806 3.423 -36.012 1.00 82.12 96 MET A O 1
ATOM 797 N N . LYS A 1 97 ? 16.415 2.632 -33.999 1.00 78.81 97 LYS A N 1
ATOM 798 C CA . LYS A 1 97 ? 17.835 2.992 -34.144 1.00 78.81 97 LYS A CA 1
ATOM 799 C C . LYS A 1 97 ? 18.503 2.227 -35.285 1.00 78.81 97 LYS A C 1
ATOM 801 O O . LYS A 1 97 ? 19.237 2.837 -36.054 1.00 78.81 97 LYS A O 1
ATOM 806 N N . GLN A 1 98 ? 18.218 0.930 -35.422 1.00 73.25 98 GLN A N 1
ATOM 807 C CA . GLN A 1 98 ? 18.712 0.125 -36.545 1.00 73.25 98 GLN A CA 1
ATOM 808 C C . GLN A 1 98 ? 18.215 0.671 -37.891 1.00 73.25 98 GLN A C 1
ATOM 810 O O . GLN A 1 98 ? 19.018 0.839 -38.802 1.00 73.25 98 GLN A O 1
ATOM 815 N N . GLN A 1 99 ? 16.936 1.051 -37.985 1.00 67.31 99 GLN A N 1
ATOM 816 C CA . GLN A 1 99 ? 16.366 1.651 -39.199 1.00 67.31 99 GLN A CA 1
ATOM 817 C C . GLN A 1 99 ? 16.986 3.007 -39.554 1.00 67.31 99 GLN A C 1
ATOM 819 O O . GLN A 1 99 ? 17.222 3.272 -40.722 1.00 67.31 99 GLN A O 1
ATOM 824 N N . THR A 1 100 ? 17.285 3.860 -38.570 1.00 64.12 100 THR A N 1
ATOM 825 C CA . THR A 1 100 ? 17.929 5.165 -38.821 1.00 64.12 100 THR A CA 1
ATOM 826 C C . THR A 1 100 ? 19.419 5.074 -39.147 1.00 64.12 100 THR A C 1
ATOM 828 O O . THR A 1 100 ? 19.997 6.049 -39.606 1.00 64.12 100 THR A O 1
ATOM 831 N N . SER A 1 101 ? 20.071 3.948 -38.838 1.00 59.75 101 SER A N 1
ATOM 832 C CA . SER A 1 101 ? 21.493 3.723 -39.135 1.00 59.75 101 SER A CA 1
ATOM 833 C C . SER A 1 101 ? 21.719 2.960 -40.441 1.00 59.75 101 SER A C 1
ATOM 835 O O . SER A 1 101 ? 22.848 2.920 -40.921 1.00 59.75 101 SER A O 1
ATOM 837 N N . GLN A 1 102 ? 20.672 2.358 -41.008 1.00 58.12 102 GLN A N 1
ATOM 838 C CA . GLN A 1 102 ? 20.696 1.734 -42.325 1.00 58.12 102 GLN A CA 1
ATOM 839 C C . GLN A 1 102 ? 19.931 2.598 -43.322 1.00 58.12 102 GLN A C 1
ATOM 841 O O . GLN A 1 102 ? 18.770 2.333 -43.631 1.00 58.12 102 GLN A O 1
ATOM 846 N N . ASP A 1 103 ? 20.621 3.597 -43.862 1.00 55.00 103 ASP A N 1
ATOM 847 C CA . ASP A 1 103 ? 20.311 4.051 -45.210 1.00 55.00 103 ASP A CA 1
ATOM 848 C C . ASP A 1 103 ? 20.736 2.911 -46.168 1.00 55.00 103 ASP A C 1
ATOM 850 O O . ASP A 1 103 ? 21.909 2.548 -46.250 1.00 55.00 103 ASP A O 1
ATOM 854 N N . ASP A 1 104 ? 19.737 2.307 -46.817 1.00 52.28 104 ASP A N 1
ATOM 855 C CA . ASP A 1 104 ? 19.782 1.342 -47.928 1.00 52.28 104 ASP A CA 1
ATOM 856 C C . ASP A 1 104 ? 20.005 -0.188 -47.668 1.00 52.28 104 ASP A C 1
ATOM 858 O O . ASP A 1 104 ? 21.073 -0.704 -47.346 1.00 52.28 104 ASP A O 1
ATOM 862 N N . ILE A 1 105 ? 18.925 -0.940 -47.956 1.00 55.75 105 ILE A N 1
ATOM 863 C CA . ILE A 1 105 ? 18.813 -2.290 -48.574 1.00 55.75 105 ILE A CA 1
ATOM 864 C C . ILE A 1 105 ? 19.178 -3.567 -47.771 1.00 55.75 105 ILE A C 1
ATOM 866 O O . ILE A 1 105 ? 18.701 -4.643 -48.139 1.00 55.75 105 ILE A O 1
ATOM 870 N N . ALA A 1 106 ? 19.900 -3.541 -46.650 1.00 55.72 106 ALA A N 1
ATOM 871 C CA . ALA A 1 106 ? 20.179 -4.798 -45.923 1.00 55.72 106 ALA A CA 1
ATOM 872 C C . ALA A 1 106 ? 19.050 -5.222 -44.947 1.00 55.72 106 ALA A C 1
ATOM 874 O O . ALA A 1 106 ? 18.678 -4.476 -44.043 1.00 55.72 106 ALA A O 1
ATOM 875 N N . VAL A 1 107 ? 18.528 -6.450 -45.091 1.00 58.59 107 VAL A N 1
ATOM 876 C CA . VAL A 1 107 ? 17.631 -7.091 -44.106 1.00 58.59 107 VAL A CA 1
ATOM 877 C C . VAL A 1 107 ? 18.408 -7.253 -42.799 1.00 58.59 107 VAL A C 1
ATOM 879 O O . VAL A 1 107 ? 19.283 -8.110 -42.705 1.00 58.59 107 VAL A O 1
ATOM 882 N N . SER A 1 108 ? 18.136 -6.395 -41.814 1.00 63.19 108 SER A N 1
ATOM 883 C CA . SER A 1 108 ? 18.794 -6.472 -40.511 1.00 63.19 108 SER A CA 1
ATOM 884 C C . SER A 1 108 ? 18.247 -7.654 -39.719 1.00 63.19 108 SER A C 1
ATOM 886 O O . SER A 1 108 ? 17.036 -7.895 -39.692 1.00 63.19 108 SER A O 1
ATOM 888 N N . ASP A 1 109 ? 19.130 -8.358 -39.017 1.00 68.19 109 ASP A N 1
ATOM 889 C CA . ASP A 1 109 ? 18.706 -9.315 -38.002 1.00 68.19 109 ASP A CA 1
ATOM 890 C C . ASP A 1 109 ? 17.850 -8.605 -36.935 1.00 68.19 109 ASP A C 1
ATOM 892 O O . ASP A 1 109 ? 18.114 -7.438 -36.602 1.00 68.19 109 ASP A O 1
ATOM 896 N N . PRO A 1 110 ? 16.825 -9.282 -36.382 1.00 70.81 110 PRO A N 1
ATOM 897 C CA . PRO A 1 110 ? 15.983 -8.703 -35.345 1.00 70.81 110 PRO A CA 1
ATOM 898 C C . PRO A 1 110 ? 16.831 -8.316 -34.124 1.00 70.81 110 PRO A C 1
ATOM 900 O O . PRO A 1 110 ? 17.730 -9.070 -33.733 1.00 70.81 110 PRO A O 1
ATOM 903 N N . PRO A 1 111 ? 16.557 -7.175 -33.469 1.00 74.25 111 PRO A N 1
ATOM 904 C CA . PRO A 1 111 ? 17.397 -6.713 -32.381 1.00 74.25 111 PRO A CA 1
ATOM 905 C C . PRO A 1 111 ? 17.363 -7.666 -31.193 1.00 74.25 111 PRO A C 1
ATOM 907 O O . PRO A 1 111 ? 16.316 -8.155 -30.753 1.00 74.25 111 PRO A O 1
ATOM 910 N N . SER A 1 112 ? 18.544 -7.863 -30.613 1.00 79.56 112 SER A N 1
ATOM 911 C CA . SER A 1 112 ? 18.721 -8.698 -29.434 1.00 79.56 112 SER A CA 1
ATOM 912 C C . SER A 1 112 ? 17.830 -8.231 -28.271 1.00 79.56 112 SER A C 1
ATOM 914 O O . SER A 1 112 ? 17.794 -7.032 -27.946 1.00 79.56 112 SER A O 1
ATOM 916 N N . PRO A 1 113 ? 17.142 -9.163 -27.580 1.00 82.06 113 PRO A N 1
ATOM 917 C CA . PRO A 1 113 ? 16.321 -8.836 -26.423 1.00 82.06 113 PRO A CA 1
ATOM 918 C C . PRO A 1 113 ? 17.108 -8.070 -25.347 1.00 82.06 113 PRO A C 1
ATOM 920 O O . PRO A 1 113 ? 18.289 -8.347 -25.134 1.00 82.06 113 PRO A O 1
ATOM 923 N N . PRO A 1 114 ? 16.470 -7.139 -24.612 1.00 83.31 114 PRO A N 1
ATOM 924 C CA . PRO A 1 114 ? 17.165 -6.370 -23.590 1.00 83.31 114 PRO A CA 1
ATOM 925 C C . PRO A 1 114 ? 17.622 -7.249 -22.426 1.00 83.31 114 PRO A C 1
ATOM 927 O O . PRO A 1 114 ? 16.873 -8.100 -21.930 1.00 83.31 114 PRO A O 1
ATOM 930 N N . MET A 1 115 ? 18.849 -7.004 -21.968 1.00 86.81 115 MET A N 1
ATOM 931 C CA . MET A 1 115 ? 19.461 -7.758 -20.877 1.00 86.81 115 MET A CA 1
ATOM 932 C C . MET A 1 115 ? 18.801 -7.413 -19.532 1.00 86.81 115 MET A C 1
ATOM 934 O O . MET A 1 115 ? 18.263 -6.322 -19.331 1.00 86.81 115 MET A O 1
ATOM 938 N N . ARG A 1 116 ? 18.869 -8.331 -18.556 1.00 82.75 116 ARG A N 1
ATOM 939 C CA . ARG A 1 116 ? 18.306 -8.118 -17.208 1.00 82.75 116 ARG A CA 1
ATOM 940 C C . ARG A 1 116 ? 18.809 -6.829 -16.555 1.00 82.75 116 ARG A C 1
ATOM 942 O O . ARG A 1 116 ? 18.040 -6.162 -15.869 1.00 82.75 116 ARG A O 1
ATOM 949 N N . GLN A 1 117 ? 20.080 -6.494 -16.763 1.00 82.44 117 GLN A N 1
ATOM 950 C CA . GLN A 1 117 ? 20.672 -5.266 -16.242 1.00 82.44 117 GLN A CA 1
ATOM 951 C C . GLN A 1 117 ? 20.017 -4.031 -16.870 1.00 82.44 117 GLN A C 1
ATOM 953 O O . GLN A 1 117 ? 19.568 -3.169 -16.124 1.00 82.44 117 GLN A O 1
ATOM 958 N N . GLU A 1 118 ? 19.859 -3.985 -18.198 1.00 82.69 118 GLU A N 1
ATOM 959 C CA . GLU A 1 118 ? 19.159 -2.899 -18.908 1.00 82.69 118 GLU A CA 1
ATOM 960 C C . GLU A 1 118 ? 17.735 -2.717 -18.367 1.00 82.69 118 GLU A C 1
ATOM 962 O O . GLU A 1 118 ? 17.354 -1.618 -17.968 1.00 82.69 118 GLU A O 1
ATOM 967 N N . LEU A 1 119 ? 16.972 -3.811 -18.250 1.00 85.19 119 LEU A N 1
ATOM 968 C CA . LEU A 1 119 ? 15.622 -3.786 -17.674 1.00 85.19 119 LEU A CA 1
ATOM 969 C C . LEU A 1 119 ? 15.614 -3.251 -16.238 1.00 85.19 119 LEU A C 1
ATOM 971 O O . LEU A 1 119 ? 14.689 -2.539 -15.856 1.00 85.19 119 LEU A O 1
ATOM 975 N N . TRP A 1 120 ? 16.627 -3.584 -15.438 1.00 82.50 120 TRP A N 1
ATOM 976 C CA . TRP A 1 120 ? 16.763 -3.100 -14.067 1.00 82.50 120 TRP A CA 1
ATOM 977 C C . TRP A 1 120 ? 17.094 -1.600 -14.002 1.00 82.50 120 TRP A C 1
ATOM 979 O O . TRP A 1 120 ? 16.547 -0.928 -13.124 1.00 82.50 120 TRP A O 1
ATOM 989 N N . LYS A 1 121 ? 17.910 -1.077 -14.938 1.00 81.38 121 LYS A N 1
ATOM 990 C CA . LYS A 1 121 ? 18.204 0.363 -15.076 1.00 81.38 121 LYS A CA 1
ATOM 991 C C . LYS A 1 121 ? 16.941 1.130 -15.468 1.00 81.38 121 LYS A C 1
ATOM 993 O O . LYS A 1 121 ? 16.491 2.003 -14.733 1.00 81.38 121 LYS A O 1
ATOM 998 N N . PHE A 1 122 ? 16.307 0.746 -16.577 1.00 80.00 122 PHE A N 1
ATOM 999 C CA . PHE A 1 122 ? 15.139 1.455 -17.107 1.00 80.00 122 PHE A CA 1
ATOM 1000 C C . PHE A 1 122 ? 13.901 1.353 -16.211 1.00 80.00 122 PHE A C 1
ATOM 1002 O O . PHE A 1 122 ? 13.084 2.268 -16.177 1.00 80.00 122 PHE A O 1
ATOM 1009 N N . ALA A 1 123 ? 13.770 0.277 -15.431 1.00 82.00 123 ALA A N 1
ATOM 1010 C CA . ALA A 1 123 ? 12.728 0.161 -14.413 1.00 82.00 123 ALA A CA 1
ATOM 1011 C C . ALA A 1 123 ? 12.822 1.233 -13.313 1.00 82.00 123 ALA A C 1
ATOM 1013 O O . ALA A 1 123 ? 11.854 1.399 -12.564 1.00 82.00 123 ALA A O 1
ATOM 1014 N N . ARG A 1 124 ? 13.971 1.918 -13.201 1.00 79.19 124 ARG A N 1
ATOM 1015 C CA . ARG A 1 124 ? 14.262 2.949 -12.200 1.00 79.19 124 ARG A CA 1
ATOM 1016 C C . ARG A 1 124 ? 14.471 4.353 -12.767 1.00 79.19 124 ARG A C 1
ATOM 1018 O O . ARG A 1 124 ? 14.925 5.242 -12.050 1.00 79.19 124 ARG A O 1
ATOM 1025 N N . ILE A 1 125 ? 14.126 4.548 -14.033 1.00 79.12 125 ILE A N 1
ATOM 1026 C CA . ILE A 1 125 ? 14.194 5.838 -14.713 1.00 79.12 125 ILE A CA 1
ATOM 1027 C C . ILE A 1 125 ? 12.759 6.339 -14.923 1.00 79.12 125 ILE A C 1
ATOM 1029 O O . ILE A 1 125 ? 11.881 5.595 -15.370 1.00 79.12 125 ILE A O 1
ATOM 1033 N N . LYS A 1 126 ? 12.489 7.596 -14.557 1.00 74.69 126 LYS A N 1
ATOM 1034 C CA . LYS A 1 126 ? 11.205 8.262 -14.818 1.00 74.69 126 LYS A CA 1
ATOM 1035 C C . LYS A 1 126 ? 11.056 8.560 -16.313 1.00 74.69 126 LYS A C 1
ATOM 1037 O O . LYS A 1 126 ? 12.020 8.558 -17.067 1.00 74.69 126 LYS A O 1
ATOM 1042 N N . LYS A 1 127 ? 9.840 8.902 -16.753 1.00 69.31 127 LYS A N 1
ATOM 1043 C CA . LYS A 1 127 ? 9.572 9.262 -18.162 1.00 69.31 127 LYS A CA 1
ATOM 1044 C C . LYS A 1 127 ? 10.443 10.415 -18.695 1.00 69.31 127 LYS A C 1
ATOM 1046 O O . LYS A 1 127 ? 10.662 10.454 -19.895 1.00 69.31 127 LYS A O 1
ATOM 1051 N N . MET A 1 128 ? 10.921 11.313 -17.828 1.00 70.88 128 MET A N 1
ATOM 1052 C CA . MET A 1 128 ? 11.811 12.426 -18.195 1.00 70.88 128 MET A CA 1
ATOM 1053 C C . MET A 1 128 ? 13.312 12.081 -18.147 1.00 70.88 128 MET A C 1
ATOM 1055 O O . MET A 1 128 ? 14.139 12.967 -18.301 1.00 70.88 128 MET A O 1
ATOM 1059 N N . GLY A 1 129 ? 13.692 10.817 -17.930 1.00 69.50 129 GLY A N 1
ATOM 1060 C CA . GLY A 1 129 ? 15.104 10.405 -17.905 1.00 69.50 129 GLY A CA 1
ATOM 1061 C C . GLY A 1 129 ? 15.795 10.536 -16.542 1.00 69.50 129 GLY A C 1
ATOM 1062 O O . GLY A 1 129 ? 16.903 10.043 -16.371 1.00 69.50 129 GLY A O 1
ATOM 1063 N N . GLU A 1 130 ? 15.132 11.122 -15.545 1.00 77.06 130 GLU A N 1
ATOM 1064 C CA . GLU A 1 130 ? 15.644 11.210 -14.174 1.00 77.06 130 GLU A CA 1
ATOM 1065 C C . GLU A 1 130 ? 15.606 9.855 -13.451 1.00 77.06 130 GLU A C 1
ATOM 1067 O O . GLU A 1 130 ? 14.610 9.122 -13.520 1.00 77.06 130 GLU A O 1
ATOM 1072 N N . PHE A 1 131 ? 16.659 9.544 -12.692 1.00 71.25 131 PHE A N 1
ATOM 1073 C CA . PHE A 1 131 ? 16.664 8.410 -11.767 1.00 71.25 131 PHE A CA 1
ATOM 1074 C C . PHE A 1 131 ? 15.725 8.664 -10.583 1.00 71.25 131 PHE A C 1
ATOM 1076 O O . PHE A 1 131 ? 15.518 9.797 -10.157 1.00 71.25 131 PHE A O 1
ATOM 1083 N N . ILE A 1 132 ? 15.127 7.598 -10.047 1.00 70.12 132 ILE A N 1
ATOM 1084 C CA . ILE A 1 132 ? 14.181 7.720 -8.924 1.00 70.12 132 ILE A CA 1
ATOM 1085 C C . ILE A 1 132 ? 14.892 8.080 -7.619 1.00 70.12 132 ILE A C 1
ATOM 1087 O O . ILE A 1 132 ? 14.342 8.833 -6.820 1.00 70.12 132 ILE A O 1
ATOM 1091 N N . THR A 1 133 ? 16.079 7.520 -7.392 1.00 71.19 133 THR A N 1
ATOM 1092 C CA . THR A 1 133 ? 16.877 7.762 -6.190 1.00 71.19 133 THR A CA 1
ATOM 1093 C C . THR A 1 133 ? 18.321 8.039 -6.574 1.00 71.19 133 THR A C 1
ATOM 1095 O O . THR A 1 133 ? 18.837 7.440 -7.522 1.00 71.19 133 THR A O 1
ATOM 1098 N N . GLU A 1 134 ? 18.982 8.926 -5.827 1.00 74.19 134 GLU A N 1
ATOM 1099 C CA . GLU A 1 134 ? 20.415 9.195 -6.006 1.00 74.19 134 GLU A CA 1
ATOM 1100 C C . GLU A 1 134 ? 21.236 7.916 -5.793 1.00 74.19 134 GLU A C 1
ATOM 1102 O O . GLU A 1 134 ? 22.105 7.619 -6.600 1.00 74.19 134 GLU A O 1
ATOM 1107 N N . ALA A 1 135 ? 20.858 7.058 -4.838 1.00 71.69 135 ALA A N 1
ATOM 1108 C CA . ALA A 1 135 ? 21.477 5.742 -4.656 1.00 71.69 135 ALA A CA 1
ATOM 1109 C C . ALA A 1 135 ? 21.401 4.862 -5.923 1.00 71.69 135 ALA A C 1
ATOM 1111 O O . ALA A 1 135 ? 22.374 4.216 -6.310 1.00 71.69 135 ALA A O 1
ATOM 1112 N N . ALA A 1 136 ? 20.257 4.843 -6.623 1.00 68.69 136 ALA A N 1
ATOM 1113 C CA . ALA A 1 136 ? 20.139 4.107 -7.883 1.00 68.69 136 ALA A CA 1
ATOM 1114 C C . ALA A 1 136 ? 20.983 4.733 -9.002 1.00 68.69 136 ALA A C 1
ATOM 1116 O O . ALA A 1 136 ? 21.484 4.004 -9.853 1.00 68.69 136 ALA A O 1
ATOM 1117 N N . LYS A 1 137 ? 21.147 6.057 -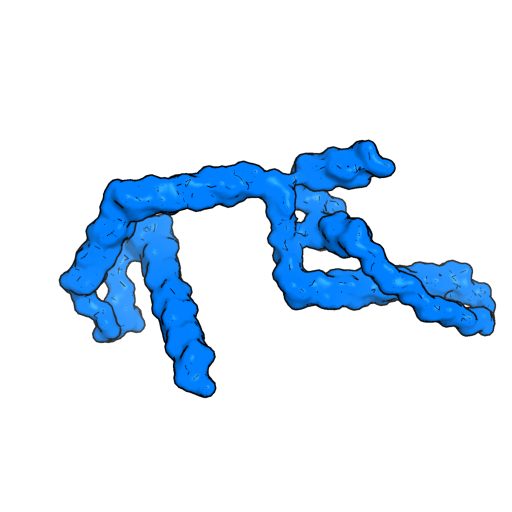9.006 1.00 75.06 137 LYS A N 1
ATOM 1118 C CA . LYS A 1 137 ? 22.008 6.773 -9.950 1.00 75.06 137 LYS A CA 1
ATOM 1119 C C . LYS A 1 137 ? 23.487 6.485 -9.688 1.00 75.06 137 LYS A C 1
ATOM 1121 O O . LYS A 1 137 ? 24.191 6.131 -10.626 1.00 75.06 137 LYS A O 1
ATOM 1126 N N . GLU A 1 138 ? 23.936 6.541 -8.436 1.00 76.31 138 GLU A N 1
ATOM 1127 C CA . GLU A 1 138 ? 25.311 6.219 -8.033 1.00 76.31 138 GLU A CA 1
ATOM 1128 C C . GLU A 1 138 ? 25.693 4.789 -8.425 1.00 76.31 138 GLU A C 1
ATOM 1130 O O . GLU A 1 138 ? 26.695 4.591 -9.104 1.00 76.31 138 GLU A O 1
ATOM 1135 N N . ILE A 1 139 ? 24.848 3.795 -8.124 1.00 73.88 139 ILE A N 1
ATOM 1136 C CA . ILE A 1 139 ? 25.077 2.389 -8.517 1.00 73.88 139 ILE A CA 1
ATOM 1137 C C . ILE A 1 139 ? 25.223 2.227 -10.042 1.00 73.88 139 ILE A C 1
ATOM 1139 O O . ILE A 1 139 ? 25.887 1.301 -10.513 1.00 73.88 139 ILE A O 1
ATOM 1143 N N . LEU A 1 140 ? 24.562 3.082 -10.827 1.00 67.69 140 LEU A N 1
ATOM 1144 C CA . LEU A 1 140 ? 24.526 2.990 -12.286 1.00 67.69 140 LEU A CA 1
ATOM 1145 C C . LEU A 1 140 ? 25.593 3.819 -12.997 1.00 67.69 140 LEU A C 1
ATOM 1147 O O . LEU A 1 140 ? 25.888 3.490 -14.145 1.00 67.69 140 LEU A O 1
ATOM 1151 N N . LEU A 1 141 ? 26.122 4.856 -12.344 1.00 70.38 141 LEU A N 1
ATOM 1152 C CA . LEU A 1 141 ? 27.204 5.706 -12.845 1.00 70.38 141 LEU A CA 1
ATOM 1153 C C . LEU A 1 141 ? 28.586 5.264 -12.346 1.00 70.38 141 LEU A C 1
ATOM 1155 O O . LEU A 1 141 ? 29.576 5.535 -13.013 1.00 70.38 141 LEU A O 1
ATOM 1159 N N . ALA A 1 142 ? 28.671 4.567 -11.209 1.00 61.41 142 ALA A N 1
ATOM 1160 C CA . ALA A 1 142 ? 29.926 4.055 -10.651 1.00 61.41 142 ALA A CA 1
ATOM 1161 C C . ALA A 1 142 ? 30.432 2.759 -11.325 1.00 61.41 142 ALA A C 1
ATOM 1163 O O . ALA A 1 142 ? 31.329 2.103 -10.795 1.00 61.41 142 ALA A O 1
ATOM 1164 N N . ARG A 1 143 ? 29.832 2.343 -12.446 1.00 52.62 143 ARG A N 1
ATOM 1165 C CA . ARG A 1 143 ? 30.042 1.037 -13.078 1.00 52.62 143 ARG A CA 1
ATOM 1166 C C . ARG A 1 143 ? 30.109 1.153 -14.590 1.00 52.62 143 ARG A C 1
ATOM 1168 O O . ARG A 1 143 ? 30.969 0.462 -15.168 1.00 52.62 143 ARG A O 1
#

Sequence (143 aa):
MRRKILSIVAERWRAYKTTLTSKYVFGKKRGEFPGNENLTIDQETWDAFIESRMSEEFMKKQKKAQETQAKNETSVITSRGGYQLLKKKIMKEKDMKQQTSQDDIAVSDPPSPPMRQELWKFARIKKMGEFITEAAKEILLAR

Solvent-accessible surface area (backbone atoms only — not comparable to full-atom values): 8572 Å² total; per-residue (Å²): 112,69,72,60,54,55,50,52,52,52,49,50,52,51,54,48,53,49,48,47,44,54,36,29,66,75,31,91,46,50,83,54,74,70,39,89,85,36,92,87,54,53,70,68,62,49,52,55,49,51,51,58,59,68,31,68,70,43,44,53,53,51,50,53,52,51,53,57,56,70,67,48,63,75,68,71,77,54,49,83,66,43,51,56,54,48,54,54,51,55,50,53,53,48,49,53,50,53,55,74,72,51,85,74,92,71,87,72,78,80,73,79,79,83,50,72,65,56,55,57,53,57,45,38,40,46,98,86,69,47,57,78,30,70,66,53,42,48,69,64,70,78,108

pLDDT: mean 81.15, std 11.08, range [52.28, 95.5]